Protein AF-A0A965GBS3-F1 (afdb_monomer_lite)

Foldseek 3Di:
DLQVVLQVQLVVQLVVVVVVDPDPVVSVVSSVVSSVCSSVVVVVVVVVPDPPVDDDPPDDPDD

Radius of gyration: 17.09 Å; chains: 1; bounding box: 37×19×46 Å

Structure (mmCIF, N/CA/C/O backbone):
data_AF-A0A965GBS3-F1
#
_entry.id   AF-A0A965GBS3-F1
#
loop_
_atom_site.group_PDB
_atom_site.id
_atom_site.type_symbol
_atom_site.label_atom_id
_atom_site.label_alt_id
_atom_site.label_comp_id
_atom_site.label_asym_id
_atom_site.label_entity_id
_atom_site.label_seq_id
_atom_site.pdbx_PDB_ins_code
_atom_site.Cartn_x
_atom_site.Cartn_y
_atom_site.Cartn_z
_atom_site.oc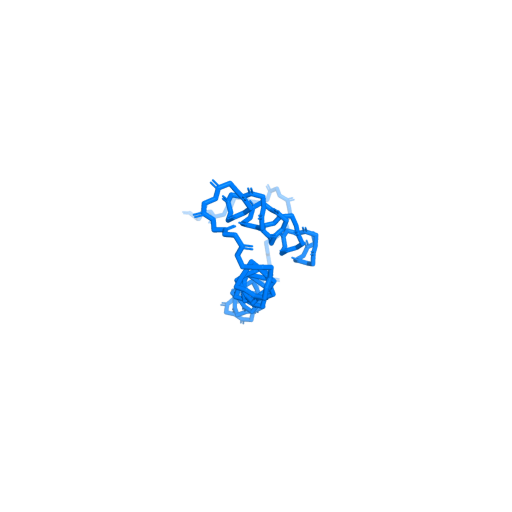cupancy
_atom_site.B_iso_or_equiv
_atom_site.auth_seq_id
_atom_site.auth_comp_id
_atom_site.auth_asym_id
_atom_site.auth_atom_id
_atom_site.pdbx_PDB_model_num
ATOM 1 N N . SER A 1 1 ? 11.459 5.269 -4.746 1.00 84.56 1 SER A N 1
ATOM 2 C CA . SER A 1 1 ? 11.391 3.876 -4.259 1.00 84.56 1 SER A CA 1
ATOM 3 C C . SER A 1 1 ? 9.958 3.391 -4.210 1.00 84.56 1 SER A C 1
ATOM 5 O O . SER A 1 1 ? 9.128 4.075 -3.625 1.00 84.56 1 SER A O 1
ATOM 7 N N . ILE A 1 2 ? 9.677 2.220 -4.790 1.00 88.75 2 ILE A N 1
ATOM 8 C CA . ILE A 1 2 ? 8.332 1.613 -4.856 1.00 88.75 2 ILE A CA 1
ATOM 9 C C . ILE A 1 2 ? 7.697 1.487 -3.460 1.00 88.75 2 ILE A C 1
ATOM 11 O O . ILE A 1 2 ? 6.534 1.836 -3.273 1.00 88.75 2 ILE A O 1
ATOM 15 N N . LEU A 1 3 ? 8.488 1.086 -2.459 1.00 88.69 3 LEU A N 1
ATOM 16 C CA . LEU A 1 3 ? 8.036 0.953 -1.068 1.00 88.69 3 LEU A CA 1
ATOM 17 C C . LEU A 1 3 ? 7.588 2.283 -0.446 1.00 88.69 3 LEU A C 1
ATOM 19 O O . LEU A 1 3 ? 6.602 2.313 0.279 1.00 88.69 3 LEU A O 1
ATOM 23 N N . VAL A 1 4 ? 8.276 3.385 -0.763 1.00 91.44 4 VAL A N 1
ATOM 24 C CA . VAL A 1 4 ? 7.933 4.719 -0.242 1.00 91.44 4 VAL A CA 1
ATOM 25 C C . VAL A 1 4 ? 6.598 5.182 -0.821 1.00 91.44 4 VAL A C 1
ATOM 27 O O . VAL A 1 4 ? 5.731 5.624 -0.077 1.00 91.44 4 VAL A O 1
ATOM 30 N N . ILE A 1 5 ? 6.404 5.016 -2.133 1.00 92.25 5 ILE A N 1
ATOM 31 C CA . ILE A 1 5 ? 5.146 5.380 -2.802 1.00 92.25 5 ILE A CA 1
ATOM 32 C C . ILE A 1 5 ? 3.993 4.548 -2.232 1.00 92.25 5 ILE A C 1
ATOM 34 O O . ILE A 1 5 ? 2.991 5.106 -1.799 1.00 92.25 5 ILE A O 1
ATOM 38 N N . SER A 1 6 ? 4.172 3.228 -2.147 1.00 92.44 6 SER A N 1
ATOM 39 C CA . SER A 1 6 ? 3.152 2.308 -1.628 1.00 92.44 6 SER A CA 1
ATOM 40 C C . SER A 1 6 ? 2.776 2.626 -0.178 1.00 92.44 6 SER A C 1
ATOM 42 O O . SER A 1 6 ? 1.596 2.611 0.172 1.00 92.44 6 SER A O 1
ATOM 44 N N . PHE A 1 7 ? 3.755 2.978 0.663 1.00 95.25 7 PHE A N 1
ATOM 45 C CA . PHE A 1 7 ? 3.518 3.384 2.049 1.00 95.25 7 PHE A CA 1
ATOM 46 C C . PHE A 1 7 ? 2.659 4.651 2.138 1.00 95.25 7 PHE A C 1
ATOM 48 O O . PHE A 1 7 ? 1.615 4.633 2.788 1.00 95.25 7 PHE A O 1
ATOM 55 N N . PHE A 1 8 ? 3.035 5.727 1.439 1.00 96.88 8 PHE A N 1
ATOM 56 C CA . PHE A 1 8 ? 2.274 6.981 1.476 1.00 96.88 8 PHE A CA 1
ATOM 57 C C . PHE A 1 8 ? 0.877 6.846 0.863 1.00 96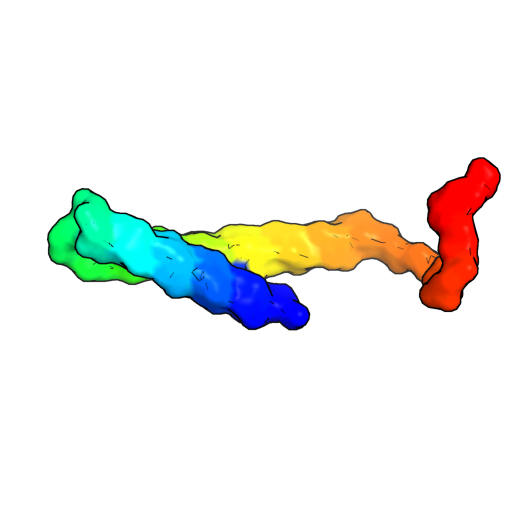.88 8 PHE A C 1
ATOM 59 O O . PHE A 1 8 ? -0.073 7.401 1.411 1.00 96.88 8 PHE A O 1
ATOM 66 N N . SER A 1 9 ? 0.718 6.064 -0.209 1.00 94.00 9 SER A N 1
ATOM 67 C CA . SER A 1 9 ? -0.603 5.746 -0.765 1.00 94.00 9 SER A CA 1
ATOM 68 C C . SER A 1 9 ? -1.497 5.035 0.255 1.00 94.00 9 SER A C 1
ATOM 70 O O . SER A 1 9 ? -2.676 5.356 0.370 1.00 94.00 9 SER A O 1
ATOM 72 N N . SER A 1 10 ? -0.935 4.112 1.034 1.00 96.00 10 SER A N 1
ATOM 73 C CA . SER A 1 10 ? -1.680 3.355 2.049 1.00 96.00 10 SER A CA 1
ATOM 74 C C . SER A 1 10 ? -2.087 4.219 3.234 1.00 96.00 10 SER A C 1
ATOM 76 O O . SER A 1 10 ? -3.227 4.142 3.681 1.00 96.00 10 SER A O 1
ATOM 78 N N . VAL A 1 11 ? -1.181 5.080 3.710 1.00 96.56 11 VAL A N 1
ATOM 79 C CA . VAL A 1 11 ? -1.479 6.062 4.765 1.00 96.56 11 VAL A CA 1
ATOM 80 C C . VAL A 1 11 ? -2.571 7.022 4.302 1.00 96.56 11 VAL A C 1
ATOM 82 O O . VAL A 1 11 ? -3.504 7.291 5.050 1.00 96.56 11 VAL A O 1
ATOM 85 N N . PHE A 1 12 ? -2.502 7.498 3.058 1.00 96.56 12 PHE A N 1
ATOM 86 C CA . PHE A 1 12 ? -3.519 8.382 2.496 1.00 96.56 12 PHE A CA 1
ATOM 87 C C . PHE A 1 12 ? -4.905 7.722 2.454 1.00 96.56 12 PHE A C 1
ATOM 89 O O . PHE A 1 12 ? -5.880 8.315 2.912 1.00 96.56 12 PHE A O 1
ATOM 96 N N . VAL A 1 13 ? -4.993 6.474 1.982 1.00 95.88 13 VAL A N 1
ATOM 97 C CA . VAL A 1 13 ? -6.253 5.713 1.973 1.00 95.88 13 VAL A CA 1
ATOM 98 C C . VAL A 1 13 ? -6.763 5.456 3.393 1.00 95.88 13 VAL A C 1
ATOM 100 O O . VAL A 1 13 ? -7.954 5.631 3.647 1.00 95.88 13 VAL A O 1
ATOM 103 N N . ALA A 1 14 ? -5.877 5.117 4.332 1.00 96.19 14 ALA A N 1
ATOM 104 C CA . ALA A 1 14 ? -6.239 4.925 5.733 1.00 96.19 14 ALA A CA 1
ATOM 105 C C . ALA A 1 14 ? -6.822 6.201 6.361 1.00 96.19 14 ALA A C 1
ATOM 107 O O . ALA A 1 14 ? -7.823 6.122 7.064 1.00 96.19 14 ALA A O 1
ATOM 108 N N . LEU A 1 15 ? -6.242 7.374 6.077 1.00 95.94 15 LEU A N 1
ATOM 109 C CA . LEU A 1 15 ? -6.728 8.666 6.577 1.00 95.94 15 LEU A CA 1
ATOM 110 C C . LEU A 1 15 ? -8.106 9.035 6.015 1.00 95.94 15 LEU A C 1
ATOM 112 O O . LEU A 1 15 ? -8.939 9.560 6.747 1.00 95.94 15 LEU A O 1
ATOM 116 N N . ILE A 1 16 ? -8.363 8.744 4.736 1.00 95.19 16 ILE A N 1
ATOM 117 C CA . ILE A 1 16 ? -9.684 8.967 4.131 1.00 95.19 16 ILE A CA 1
ATOM 118 C C . ILE A 1 16 ? -10.721 8.041 4.765 1.00 95.19 16 ILE A C 1
ATOM 120 O O . ILE A 1 16 ? -11.791 8.496 5.162 1.00 95.19 16 ILE A O 1
ATOM 124 N N . LEU A 1 17 ? -10.401 6.751 4.883 1.00 95.00 17 LEU A N 1
ATOM 125 C CA . LEU A 1 17 ? -11.301 5.763 5.474 1.00 95.00 17 LEU A CA 1
ATOM 126 C C . LEU A 1 17 ? -11.557 6.026 6.953 1.00 95.00 17 LEU A C 1
ATOM 128 O O . LEU A 1 17 ? -12.678 5.838 7.400 1.00 95.00 17 LEU A O 1
ATOM 132 N N . TRP A 1 18 ? -10.572 6.536 7.688 1.00 92.25 18 TRP A N 1
ATOM 133 C CA . TRP A 1 18 ? -10.758 6.965 9.071 1.00 92.25 18 TRP A CA 1
ATOM 134 C C . TRP A 1 18 ? -11.856 8.024 9.228 1.00 92.25 18 TRP A C 1
ATOM 136 O O . TRP A 1 18 ? -12.561 8.036 10.228 1.00 92.25 18 TRP A O 1
ATOM 146 N N . GLY A 1 19 ? -12.030 8.905 8.240 1.00 92.88 19 GLY A N 1
ATOM 147 C CA . GLY A 1 19 ? -13.131 9.872 8.228 1.00 92.88 19 GLY A CA 1
ATOM 148 C C . GLY A 1 19 ? -14.462 9.317 7.709 1.00 92.88 19 GLY A C 1
ATOM 149 O O . GLY A 1 19 ? -15.464 10.024 7.772 1.00 92.88 19 GLY A O 1
ATOM 150 N N . ALA A 1 20 ? -14.479 8.100 7.161 1.00 92.06 20 ALA A N 1
ATOM 151 C CA . ALA A 1 20 ? -15.626 7.535 6.450 1.00 92.06 20 ALA A CA 1
ATOM 152 C C . ALA A 1 20 ? -16.234 6.292 7.122 1.00 92.06 20 ALA A C 1
ATOM 154 O O . ALA A 1 20 ? -17.406 6.004 6.887 1.00 92.06 20 ALA A O 1
ATOM 155 N N . VAL A 1 21 ? -15.462 5.546 7.919 1.00 93.69 21 VAL A N 1
ATOM 156 C CA . VAL A 1 21 ? -15.898 4.316 8.596 1.00 93.69 21 VAL A CA 1
ATOM 157 C C . VAL A 1 21 ? -15.392 4.263 10.040 1.00 93.69 21 VAL A C 1
ATOM 159 O O . VAL A 1 21 ? -14.279 4.695 10.323 1.00 93.69 21 VAL A O 1
ATOM 162 N N . ASP A 1 22 ? -16.181 3.666 10.938 1.00 91.06 22 ASP A N 1
ATOM 163 C CA . ASP A 1 22 ? -15.822 3.505 12.361 1.00 91.06 22 ASP A CA 1
ATOM 164 C C . ASP A 1 22 ? -15.045 2.203 12.656 1.00 91.06 22 ASP A C 1
ATOM 166 O O . ASP A 1 22 ? -14.461 2.022 13.726 1.00 91.06 22 ASP A O 1
ATOM 170 N N . GLU A 1 23 ? -15.018 1.262 11.711 1.00 94.62 23 GLU A N 1
ATOM 171 C CA . GLU A 1 23 ? -14.426 -0.062 11.910 1.00 94.62 23 GLU A CA 1
ATOM 172 C C . GLU A 1 23 ? -12.933 -0.086 11.569 1.00 94.62 23 GLU A C 1
ATOM 174 O O . GLU A 1 23 ? -12.531 -0.147 10.404 1.00 94.62 23 GLU A O 1
ATOM 179 N N . ILE A 1 24 ? -12.089 -0.137 12.603 1.00 91.88 24 ILE A N 1
ATOM 180 C CA . ILE A 1 24 ? -10.625 -0.134 12.453 1.00 91.88 24 ILE A CA 1
ATOM 181 C C . ILE A 1 24 ? -10.0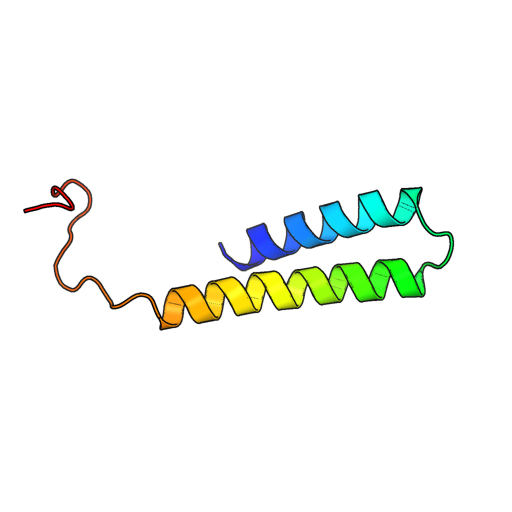90 -1.296 11.602 1.00 91.88 24 ILE A C 1
ATOM 183 O O . ILE A 1 24 ? -9.136 -1.122 10.845 1.00 91.88 24 ILE A O 1
ATOM 187 N N . ASN A 1 25 ? -10.732 -2.467 11.672 1.00 94.50 25 ASN A N 1
ATOM 188 C CA . ASN A 1 25 ? -10.361 -3.634 10.868 1.00 94.50 25 ASN A CA 1
ATOM 189 C C . ASN A 1 25 ? -10.572 -3.375 9.372 1.00 94.50 25 ASN A C 1
ATOM 191 O O . ASN A 1 25 ? -9.742 -3.771 8.554 1.00 94.50 25 ASN A O 1
ATOM 195 N N . THR A 1 26 ? -11.651 -2.673 9.026 1.00 93.38 26 THR A N 1
ATOM 196 C CA . THR A 1 26 ? -11.969 -2.273 7.655 1.00 93.38 26 THR A CA 1
ATOM 197 C C . THR A 1 26 ? -10.917 -1.288 7.150 1.00 93.38 26 THR A C 1
ATOM 199 O O . THR A 1 26 ? -10.301 -1.526 6.112 1.00 93.38 26 THR A O 1
ATOM 202 N N . ILE A 1 27 ? -10.601 -0.247 7.928 1.00 95.06 27 ILE A N 1
ATOM 203 C CA . ILE A 1 27 ? -9.550 0.733 7.593 1.00 95.06 27 ILE A CA 1
ATOM 204 C C . ILE A 1 27 ? -8.208 0.031 7.350 1.00 95.06 27 ILE A C 1
ATOM 206 O O . ILE A 1 27 ? -7.546 0.275 6.339 1.00 95.06 27 ILE A O 1
ATOM 210 N N . PHE A 1 28 ? -7.818 -0.875 8.251 1.00 94.94 28 PHE A N 1
ATOM 211 C CA . PHE A 1 28 ? -6.554 -1.598 8.156 1.00 94.94 28 PHE A CA 1
ATOM 212 C C . PHE A 1 28 ? -6.504 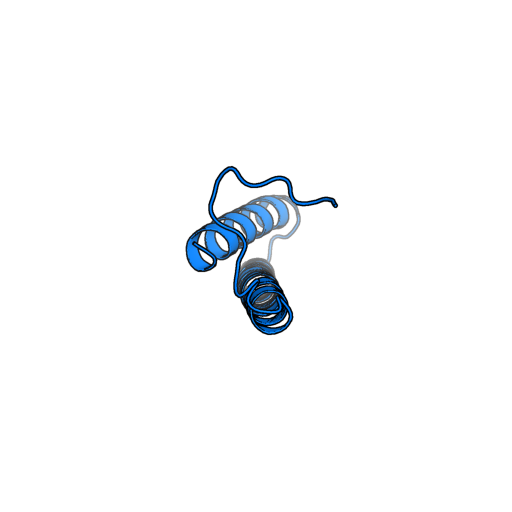-2.522 6.932 1.00 94.94 28 PHE A C 1
ATOM 214 O O . PHE A 1 28 ? -5.506 -2.526 6.211 1.00 94.94 28 PHE A O 1
ATOM 221 N N . ALA A 1 29 ? -7.583 -3.254 6.642 1.00 95.94 29 ALA A N 1
ATOM 222 C CA . ALA A 1 29 ? -7.665 -4.133 5.476 1.00 95.94 29 ALA A CA 1
ATOM 223 C C . ALA A 1 29 ? -7.494 -3.360 4.159 1.00 95.94 29 ALA A C 1
ATOM 225 O O . ALA A 1 29 ? -6.733 -3.780 3.287 1.00 95.94 29 ALA A O 1
ATOM 226 N N . PHE A 1 30 ? -8.138 -2.199 4.027 1.00 95.69 30 PHE A N 1
ATOM 227 C CA . PHE A 1 30 ? -8.000 -1.344 2.847 1.00 95.69 30 PHE A CA 1
ATOM 228 C C . PHE A 1 30 ? -6.624 -0.677 2.748 1.00 95.69 30 PHE A C 1
ATOM 230 O O . PHE A 1 30 ? -6.081 -0.562 1.647 1.00 95.69 30 PHE A O 1
ATOM 237 N N . ALA A 1 31 ? -6.028 -0.268 3.870 1.00 95.56 31 ALA A N 1
ATOM 238 C CA . ALA A 1 31 ? -4.678 0.289 3.893 1.00 95.56 31 ALA A CA 1
ATOM 239 C C . ALA A 1 31 ? -3.640 -0.748 3.432 1.00 95.56 31 ALA A C 1
ATOM 241 O O . ALA A 1 31 ? -2.845 -0.475 2.534 1.00 95.56 31 ALA A O 1
ATOM 242 N N . VAL A 1 32 ? -3.695 -1.966 3.982 1.00 96.38 32 VAL A N 1
ATOM 243 C CA . VAL A 1 32 ? -2.823 -3.079 3.572 1.00 96.38 32 VAL A CA 1
ATOM 244 C C . VAL A 1 32 ? -3.092 -3.477 2.121 1.00 96.38 32 VAL A C 1
ATOM 246 O O . VAL A 1 32 ? -2.150 -3.669 1.354 1.00 96.38 32 VAL A O 1
ATOM 249 N N . GLY A 1 33 ? -4.359 -3.542 1.709 1.00 96.81 33 GLY A N 1
ATOM 250 C CA . GLY A 1 33 ? -4.735 -3.817 0.323 1.00 96.81 33 GLY A CA 1
ATOM 251 C C . GLY A 1 33 ? -4.152 -2.792 -0.649 1.00 96.81 33 GLY A C 1
ATOM 252 O O . GLY A 1 33 ? -3.563 -3.165 -1.661 1.00 96.81 33 GLY A O 1
ATOM 253 N N . THR A 1 34 ? -4.224 -1.505 -0.306 1.00 96.44 34 THR A N 1
ATOM 254 C CA . THR A 1 34 ? -3.629 -0.417 -1.098 1.00 96.44 34 THR A CA 1
ATOM 255 C C . THR A 1 34 ? -2.118 -0.577 -1.209 1.00 96.44 34 THR A C 1
ATOM 257 O O . THR A 1 34 ? -1.575 -0.466 -2.308 1.00 96.44 34 THR A O 1
ATOM 260 N N . PHE A 1 35 ? -1.439 -0.900 -0.105 1.00 96.25 35 PHE A N 1
ATOM 261 C CA . PHE A 1 35 ? 0.004 -1.134 -0.108 1.00 96.25 35 PHE A CA 1
ATOM 262 C C . PHE A 1 35 ? 0.383 -2.220 -1.111 1.00 96.25 35 PHE A C 1
ATOM 264 O O . PHE A 1 35 ? 1.259 -2.022 -1.952 1.00 96.25 35 PHE A O 1
ATOM 271 N N . VAL A 1 36 ? -0.309 -3.358 -1.034 1.00 96.50 36 VAL A N 1
ATOM 272 C CA . VAL A 1 36 ? -0.060 -4.525 -1.882 1.00 96.50 36 VAL A CA 1
ATOM 273 C C . VAL A 1 36 ? -0.355 -4.208 -3.345 1.00 96.50 36 VAL A C 1
ATOM 275 O O . VAL A 1 36 ? 0.479 -4.500 -4.197 1.00 96.50 36 VAL A O 1
ATOM 278 N N . VAL A 1 37 ? -1.490 -3.575 -3.652 1.00 96.50 37 VAL A N 1
ATOM 279 C CA . VAL A 1 37 ? -1.879 -3.239 -5.032 1.00 96.50 37 VAL A CA 1
ATOM 280 C C . VAL A 1 37 ? -0.890 -2.267 -5.668 1.00 96.50 37 VAL A C 1
ATOM 282 O O . VAL A 1 37 ? -0.469 -2.485 -6.803 1.00 96.50 37 VAL A O 1
ATOM 285 N N . VAL A 1 38 ? -0.474 -1.223 -4.949 1.00 95.44 38 VAL A N 1
ATOM 286 C CA . VAL A 1 38 ? 0.494 -0.247 -5.467 1.00 95.44 38 VAL A CA 1
ATOM 287 C C . VAL A 1 38 ? 1.862 -0.902 -5.648 1.00 95.44 38 VAL A C 1
ATOM 289 O O . VAL A 1 38 ? 2.461 -0.775 -6.716 1.00 95.44 38 VAL A O 1
ATOM 292 N N . ALA A 1 39 ? 2.337 -1.660 -4.657 1.00 93.81 39 ALA A N 1
ATOM 293 C CA . ALA A 1 39 ? 3.624 -2.341 -4.739 1.00 93.81 39 ALA A CA 1
ATOM 294 C C . ALA A 1 39 ? 3.659 -3.347 -5.899 1.00 93.81 39 ALA A C 1
ATOM 296 O O . ALA A 1 39 ? 4.587 -3.312 -6.707 1.00 93.81 39 ALA A O 1
ATOM 297 N N . LEU A 1 40 ? 2.637 -4.198 -6.025 1.00 93.94 40 LEU A N 1
ATOM 298 C CA . LEU A 1 40 ? 2.528 -5.166 -7.116 1.00 93.94 40 LEU A CA 1
ATOM 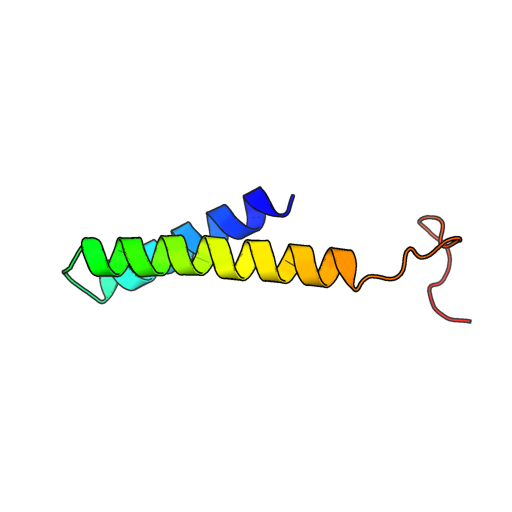299 C C . LEU A 1 40 ? 2.370 -4.476 -8.469 1.00 93.94 40 LEU A C 1
ATOM 301 O O . LEU A 1 40 ? 3.029 -4.879 -9.420 1.00 93.94 40 LEU A O 1
ATOM 305 N N . GLY A 1 41 ? 1.565 -3.416 -8.559 1.00 93.00 41 GLY A N 1
ATOM 306 C CA . GLY A 1 41 ? 1.407 -2.634 -9.782 1.00 93.00 41 GLY A CA 1
ATOM 307 C C . GLY A 1 41 ? 2.747 -2.097 -10.281 1.00 93.00 41 GLY A C 1
ATOM 308 O O . GLY A 1 41 ? 3.101 -2.296 -11.439 1.00 93.00 41 GLY A O 1
ATOM 309 N N . PHE A 1 42 ? 3.550 -1.504 -9.396 1.00 91.06 42 PHE A N 1
ATOM 310 C CA . PHE A 1 42 ? 4.886 -1.028 -9.754 1.00 91.06 42 PHE A CA 1
ATOM 311 C C . PHE A 1 42 ? 5.879 -2.153 -10.052 1.00 91.06 42 PHE A C 1
ATOM 313 O O . PHE A 1 42 ? 6.720 -1.982 -10.928 1.00 91.06 42 PHE A O 1
ATOM 320 N N . VAL A 1 43 ? 5.799 -3.299 -9.370 1.00 90.62 43 VAL A N 1
ATOM 321 C CA . VAL A 1 43 ? 6.634 -4.472 -9.682 1.00 90.62 43 VAL A CA 1
ATOM 322 C C . VAL A 1 43 ? 6.307 -5.012 -11.072 1.00 90.62 43 VAL A C 1
ATOM 324 O O . VAL A 1 43 ? 7.221 -5.264 -11.852 1.00 90.62 43 VAL A O 1
ATOM 327 N N . VAL A 1 44 ? 5.023 -5.131 -11.413 1.00 91.06 44 VAL A N 1
ATOM 328 C CA . VAL A 1 44 ? 4.572 -5.559 -12.743 1.00 91.06 44 VAL A CA 1
ATOM 329 C C . VAL A 1 44 ? 4.996 -4.550 -13.801 1.00 91.06 44 VAL A C 1
ATOM 331 O O . VAL A 1 44 ? 5.518 -4.955 -14.830 1.00 91.06 44 VAL A O 1
ATOM 334 N N . LEU A 1 45 ? 4.848 -3.246 -13.548 1.00 87.38 45 LEU A N 1
ATOM 335 C CA . LEU A 1 45 ? 5.328 -2.205 -14.460 1.00 87.38 45 LEU A CA 1
ATOM 336 C C . LEU A 1 45 ? 6.846 -2.258 -14.637 1.00 87.38 45 LEU A C 1
ATOM 338 O O . LEU A 1 45 ? 7.325 -2.087 -15.749 1.00 87.38 45 LEU A O 1
ATOM 342 N N . ASN A 1 46 ? 7.599 -2.529 -13.572 1.00 85.38 46 ASN A N 1
ATOM 343 C CA . ASN A 1 46 ? 9.049 -2.681 -13.637 1.00 85.38 46 ASN A CA 1
ATOM 344 C C . ASN A 1 46 ? 9.471 -3.965 -14.367 1.00 85.38 46 ASN A C 1
ATOM 346 O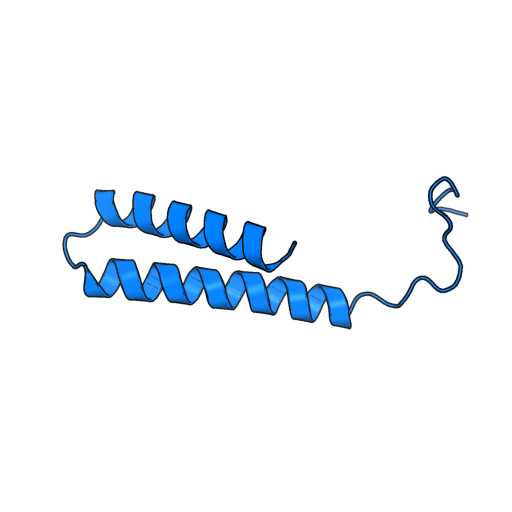 O . ASN A 1 46 ? 10.525 -3.990 -14.988 1.00 85.38 46 ASN A O 1
ATOM 350 N N . TRP A 1 47 ? 8.660 -5.023 -14.310 1.00 84.19 47 TRP A N 1
ATOM 351 C CA . TRP A 1 47 ? 8.902 -6.260 -15.052 1.00 84.19 47 TRP A CA 1
ATOM 352 C C . TRP A 1 47 ? 8.495 -6.152 -16.528 1.00 84.19 47 TRP A C 1
ATOM 354 O O . TRP A 1 47 ? 9.166 -6.694 -17.401 1.00 84.19 47 TRP A O 1
ATOM 364 N N . ALA A 1 48 ? 7.409 -5.431 -16.811 1.00 84.25 48 ALA A N 1
ATOM 365 C CA . ALA A 1 48 ? 6.924 -5.148 -18.158 1.00 84.25 48 ALA A CA 1
ATOM 366 C C . ALA A 1 48 ? 7.719 -4.033 -18.852 1.00 84.25 48 ALA A C 1
ATOM 368 O O . ALA A 1 48 ? 7.698 -3.939 -20.082 1.00 84.25 48 ALA A O 1
ATOM 369 N N . ALA A 1 49 ? 8.417 -3.192 -18.083 1.00 79.88 49 ALA A N 1
ATOM 370 C CA . ALA A 1 49 ? 9.406 -2.274 -18.610 1.00 79.88 49 ALA A CA 1
ATOM 371 C C . ALA A 1 49 ? 10.492 -3.111 -19.284 1.00 79.88 49 ALA A C 1
ATOM 373 O O . ALA A 1 49 ? 11.307 -3.761 -18.629 1.00 79.88 49 ALA A O 1
ATOM 374 N N . LYS A 1 50 ? 10.480 -3.116 -20.620 1.00 63.47 50 LYS A N 1
ATOM 375 C CA . LYS A 1 50 ? 11.613 -3.622 -21.387 1.00 63.47 50 LYS A CA 1
ATOM 376 C C . LYS A 1 50 ? 12.839 -2.845 -20.900 1.00 63.47 50 LYS A C 1
ATOM 378 O O . LYS A 1 50 ? 12.739 -1.619 -20.810 1.00 63.47 50 LYS A O 1
ATOM 383 N N . PRO A 1 51 ? 13.950 -3.510 -20.543 1.00 57.72 51 PRO A N 1
ATOM 384 C CA . PRO A 1 51 ? 15.181 -2.793 -20.279 1.00 57.72 51 PRO A CA 1
ATOM 385 C C . PRO A 1 51 ? 15.493 -2.014 -21.557 1.00 57.72 51 PRO A C 1
ATOM 387 O O . PRO A 1 51 ? 15.724 -2.607 -22.608 1.00 57.72 51 PRO A O 1
ATOM 390 N N . ASP A 1 52 ? 15.384 -0.690 -21.495 1.00 53.12 52 ASP A N 1
ATOM 391 C CA . ASP A 1 52 ? 15.887 0.188 -22.541 1.00 53.12 52 ASP A CA 1
ATOM 392 C C . ASP A 1 52 ? 17.405 -0.031 -22.562 1.00 53.12 52 ASP A C 1
ATOM 394 O O . ASP A 1 52 ? 18.135 0.602 -21.800 1.00 53.12 52 ASP A O 1
ATOM 398 N N . GLU A 1 53 ? 17.877 -0.984 -23.370 1.00 52.28 53 GLU A N 1
ATOM 399 C CA . GLU A 1 53 ? 19.284 -1.402 -23.379 1.00 52.28 53 GLU A CA 1
ATOM 400 C C . GLU A 1 53 ? 20.246 -0.282 -23.812 1.00 52.28 53 GLU A C 1
ATOM 402 O O . GLU A 1 53 ? 21.442 -0.434 -23.613 1.00 52.28 53 GLU A O 1
ATOM 407 N N . ASP A 1 54 ? 19.775 0.878 -24.297 1.00 51.41 54 ASP A N 1
ATOM 408 C CA . ASP A 1 54 ? 20.674 1.921 -24.820 1.00 51.41 54 ASP A CA 1
ATOM 409 C C . ASP A 1 54 ? 20.216 3.384 -24.637 1.00 51.41 54 ASP A C 1
ATOM 411 O O . ASP A 1 54 ? 20.672 4.281 -25.351 1.00 51.41 54 ASP A O 1
ATOM 415 N N . VAL A 1 55 ? 19.348 3.705 -23.670 1.00 53.06 55 VAL A N 1
ATOM 416 C CA . VAL A 1 55 ? 18.917 5.108 -23.468 1.00 53.06 55 VAL A CA 1
ATOM 417 C C . VAL A 1 55 ? 19.653 5.744 -22.288 1.00 53.06 55 VAL A C 1
ATOM 419 O O . VAL A 1 55 ? 19.207 5.716 -21.141 1.00 53.06 55 VAL A O 1
ATOM 422 N N . LYS A 1 56 ? 20.803 6.368 -22.579 1.00 54.91 56 LYS A N 1
ATOM 423 C CA . LYS A 1 56 ? 21.527 7.211 -21.610 1.00 54.91 56 LYS A CA 1
ATOM 424 C C . LYS A 1 56 ? 20.650 8.392 -21.160 1.00 54.91 56 LYS A C 1
ATOM 426 O O . LYS A 1 56 ? 19.967 8.988 -22.005 1.00 54.91 56 LYS A O 1
ATOM 431 N N . PRO A 1 57 ? 20.699 8.801 -19.875 1.00 53.59 57 PRO A N 1
ATOM 432 C CA . PRO A 1 57 ? 20.029 10.015 -19.413 1.00 53.59 57 PRO A CA 1
ATOM 433 C C . PRO A 1 57 ? 20.478 11.215 -20.264 1.00 53.59 57 PRO A C 1
ATOM 435 O O . PRO A 1 57 ? 21.674 11.479 -20.360 1.00 53.59 57 PRO A O 1
ATOM 438 N N . GLY A 1 58 ? 19.536 11.905 -20.916 1.00 60.72 58 GLY A N 1
ATOM 439 C CA . GLY A 1 58 ? 19.814 13.040 -21.812 1.00 60.72 58 GLY A CA 1
ATOM 440 C C . GLY A 1 58 ? 19.753 12.739 -23.314 1.00 60.72 58 GLY A C 1
ATOM 441 O O . GLY A 1 58 ? 19.887 13.661 -24.113 1.00 60.72 58 GLY A O 1
ATOM 442 N N . SER A 1 59 ? 19.513 11.489 -23.720 1.00 61.41 59 SER A N 1
ATOM 443 C CA . SER A 1 59 ? 19.249 11.165 -25.128 1.00 61.41 59 SER A CA 1
ATOM 444 C C . SER A 1 59 ? 17.755 11.314 -25.475 1.00 61.41 59 SER A C 1
ATOM 446 O O . SER A 1 59 ? 16.899 10.983 -24.644 1.00 61.41 59 SER A O 1
ATOM 448 N N . PRO A 1 60 ? 17.405 11.849 -26.665 1.00 62.44 60 PRO A N 1
ATOM 449 C CA . PRO A 1 60 ? 16.016 11.985 -27.091 1.00 62.44 60 PRO A CA 1
ATOM 450 C C . PRO A 1 60 ? 15.331 10.619 -27.135 1.00 62.44 60 PRO A C 1
ATOM 452 O O . PRO A 1 60 ? 15.819 9.690 -27.771 1.00 62.44 60 PRO A O 1
ATOM 455 N N . ARG A 1 61 ? 14.174 10.505 -26.476 1.00 63.34 61 ARG A N 1
ATOM 456 C CA . ARG A 1 61 ? 13.371 9.268 -26.432 1.00 63.34 61 ARG A CA 1
ATOM 457 C C . ARG A 1 61 ? 12.574 9.001 -27.712 1.00 63.34 61 ARG A C 1
ATOM 459 O O . ARG A 1 61 ? 11.773 8.075 -27.754 1.00 63.34 61 ARG A O 1
ATOM 466 N N . LEU A 1 62 ? 12.756 9.828 -28.733 1.00 57.47 62 LEU A N 1
ATOM 467 C CA . LEU A 1 62 ? 12.027 9.771 -29.989 1.00 57.47 62 LEU A CA 1
ATOM 468 C C . LEU A 1 62 ? 13.049 9.918 -31.113 1.00 57.47 62 LEU A C 1
ATOM 470 O O . LEU A 1 62 ? 13.856 10.850 -31.088 1.00 57.47 62 LEU A O 1
ATOM 474 N N . LYS A 1 63 ? 13.036 8.959 -32.037 1.00 51.72 63 LYS A N 1
ATOM 475 C CA . LYS A 1 63 ? 13.744 9.066 -33.310 1.00 51.72 63 LYS A CA 1
ATOM 476 C C . LYS A 1 63 ? 12.993 10.021 -34.229 1.00 51.72 63 LYS A C 1
ATOM 478 O O . LYS A 1 63 ? 11.742 9.991 -34.177 1.00 51.72 63 LYS A O 1
#

Secondary structure (DSSP, 8-state):
-HHHHHHHHHHHHHHHHHTT-S-HHHHHHHHHHHHHHHHHHHHHHHHHS---TT--TTS-S--

Sequence (63 aa):
SILVISFFSSVFVALILWGAVDEINTIFAFAVGTFVVVALGFVVLNWAAKPDEDVKPGSPRLK

pLDDT: mean 84.93, std 15.52, range [51.41, 96.88]